Protein AF-A0A401H4V0-F1 (afdb_monomer_lite)

Organism: NCBI:txid139825

Foldseek 3Di:
DPPLDPLVLCLLPDADDLVQWDADPPPPDPQWTAGNPVNLVSLVVSQVVLLVLCCVQPVPDPDPLCVVLVVLNVLLVVLSCCRVPPTDHSVVNRVSSNVNSVSSVVSSVSSCCVVPVVVCVVPPPPPPPDD

Radius of gyration: 18.92 Å; chains: 1; bounding box: 52×33×58 Å

Structure (mmCIF, N/CA/C/O backbone):
data_AF-A0A401H4V0-F1
#
_entry.id   AF-A0A401H4V0-F1
#
loop_
_atom_site.group_PDB
_atom_site.id
_atom_site.type_symbol
_atom_site.label_atom_id
_atom_site.label_alt_id
_atom_site.label_comp_id
_atom_site.label_asym_id
_atom_site.label_entity_id
_atom_site.label_seq_id
_atom_site.pdbx_PDB_ins_code
_atom_site.Cartn_x
_atom_site.Cartn_y
_atom_site.Cartn_z
_atom_site.occupancy
_atom_site.B_iso_or_equiv
_atom_site.auth_seq_id
_atom_site.auth_comp_id
_atom_site.auth_asym_id
_atom_site.auth_atom_id
_atom_site.pdbx_PDB_model_num
ATOM 1 N N . MET A 1 1 ? -23.673 -2.273 13.281 1.00 36.00 1 MET A N 1
ATOM 2 C CA . MET A 1 1 ? -22.945 -3.529 12.994 1.00 36.00 1 MET A CA 1
ATOM 3 C C . MET A 1 1 ? -21.622 -3.147 12.361 1.00 36.00 1 MET A C 1
ATOM 5 O O . MET A 1 1 ? -21.657 -2.503 11.323 1.00 36.00 1 MET A O 1
ATOM 9 N N . ALA A 1 2 ? -20.489 -3.448 13.001 1.00 40.69 2 ALA A N 1
ATOM 10 C CA . ALA A 1 2 ? -19.180 -3.221 12.392 1.00 40.69 2 ALA A CA 1
ATOM 11 C C . ALA A 1 2 ? -19.047 -4.179 11.202 1.00 40.69 2 ALA A C 1
ATOM 13 O O . ALA A 1 2 ? -18.969 -5.393 11.395 1.00 40.69 2 ALA A O 1
ATOM 14 N N . ALA A 1 3 ? -19.140 -3.642 9.986 1.00 50.47 3 ALA A N 1
ATOM 15 C CA . ALA A 1 3 ? -18.846 -4.398 8.782 1.00 50.47 3 ALA A CA 1
ATOM 16 C C . ALA A 1 3 ? -17.369 -4.795 8.854 1.00 50.47 3 ALA A C 1
ATOM 18 O O . ALA A 1 3 ? -16.505 -3.927 8.986 1.00 50.47 3 ALA A O 1
ATOM 19 N N . VAL A 1 4 ? -17.088 -6.098 8.833 1.00 51.97 4 VAL A N 1
ATOM 20 C CA . VAL A 1 4 ? -15.728 -6.585 8.596 1.00 51.97 4 VAL A CA 1
ATOM 21 C C . VAL A 1 4 ? -15.335 -6.028 7.237 1.00 51.97 4 VAL A C 1
ATOM 23 O O . VAL A 1 4 ? -16.033 -6.268 6.255 1.00 51.97 4 VAL A O 1
ATOM 26 N N . LEU A 1 5 ? -14.285 -5.212 7.194 1.00 54.25 5 LEU A N 1
ATOM 27 C CA . LEU A 1 5 ? -13.811 -4.694 5.922 1.00 54.25 5 LEU A CA 1
ATOM 28 C C . LEU A 1 5 ? -13.258 -5.854 5.122 1.00 54.25 5 LEU A C 1
ATOM 30 O O . LEU A 1 5 ? -12.201 -6.384 5.463 1.00 54.25 5 LEU A O 1
ATOM 34 N N . GLU A 1 6 ? -13.933 -6.180 4.031 1.00 54.34 6 GLU A N 1
ATOM 35 C CA . GLU A 1 6 ? -13.273 -6.789 2.892 1.00 54.34 6 GLU A CA 1
ATOM 36 C C . GLU A 1 6 ? -12.331 -5.729 2.310 1.00 54.34 6 GLU A C 1
ATOM 38 O O . GLU A 1 6 ? -12.661 -4.984 1.391 1.00 54.34 6 GLU A O 1
ATOM 43 N N . ALA A 1 7 ? -11.148 -5.589 2.915 1.00 54.78 7 ALA A N 1
ATOM 44 C CA . ALA A 1 7 ? -10.002 -5.188 2.117 1.00 54.78 7 ALA A CA 1
ATOM 45 C C . ALA A 1 7 ? -9.871 -6.244 1.017 1.00 54.78 7 ALA A C 1
ATOM 47 O O . ALA A 1 7 ? -10.156 -7.416 1.281 1.00 54.78 7 ALA A O 1
ATOM 48 N N . ASP A 1 8 ? -9.475 -5.840 -0.189 1.00 62.53 8 ASP A N 1
ATOM 49 C CA . ASP A 1 8 ? -9.250 -6.762 -1.301 1.00 62.53 8 ASP A CA 1
ATOM 50 C C . ASP A 1 8 ? -8.023 -7.623 -0.973 1.00 62.53 8 ASP A C 1
ATOM 52 O O . ASP A 1 8 ? -6.894 -7.367 -1.386 1.00 62.53 8 ASP A O 1
ATOM 56 N N . ALA A 1 9 ? -8.221 -8.576 -0.064 1.00 62.34 9 ALA A N 1
ATOM 57 C CA . ALA A 1 9 ? -7.158 -9.286 0.615 1.00 62.34 9 ALA A CA 1
ATOM 58 C C . ALA A 1 9 ? -6.305 -10.018 -0.417 1.00 62.34 9 ALA A C 1
ATOM 60 O O . ALA A 1 9 ? -5.095 -10.111 -0.254 1.00 62.34 9 ALA A O 1
ATOM 61 N N . MET A 1 10 ? -6.920 -10.458 -1.518 1.00 70.81 10 MET A N 1
ATOM 62 C CA . MET A 1 10 ? -6.232 -11.086 -2.638 1.00 70.81 10 MET A CA 1
ATOM 63 C C . MET A 1 10 ? -5.104 -10.216 -3.198 1.00 70.81 10 MET A C 1
ATOM 65 O O . MET A 1 10 ? -4.023 -10.744 -3.433 1.00 70.81 10 MET A O 1
ATOM 69 N N . VAL A 1 11 ? -5.297 -8.899 -3.316 1.00 76.69 11 VAL A N 1
ATOM 70 C CA . VAL A 1 11 ? -4.254 -7.957 -3.759 1.00 76.69 11 VAL A CA 1
ATOM 71 C C . VAL A 1 11 ? -3.076 -7.910 -2.783 1.00 76.69 11 VAL A C 1
ATOM 73 O O . VAL A 1 11 ? -1.914 -7.858 -3.186 1.00 76.69 11 VAL A O 1
ATOM 76 N N . LEU A 1 12 ? -3.364 -7.941 -1.482 1.00 81.75 12 LEU A N 1
ATOM 77 C CA . LEU A 1 12 ? -2.339 -7.866 -0.437 1.00 81.75 12 LEU A CA 1
ATOM 78 C C . LEU A 1 12 ? -1.586 -9.188 -0.243 1.00 81.75 12 LEU A C 1
ATOM 80 O O . LEU A 1 12 ? -0.465 -9.182 0.260 1.00 81.75 12 LEU A O 1
ATOM 84 N N . TRP A 1 13 ? -2.187 -10.312 -0.637 1.00 86.44 13 TRP A N 1
ATOM 85 C CA . TRP A 1 13 ? -1.566 -11.638 -0.595 1.00 86.44 13 TRP A CA 1
ATOM 86 C C . TRP A 1 13 ? -0.878 -12.031 -1.907 1.00 86.44 13 TRP A C 1
ATOM 88 O O . TRP A 1 13 ? -0.089 -12.982 -1.916 1.00 86.44 13 TRP A O 1
ATOM 98 N N . ASP A 1 14 ? -1.165 -11.333 -3.006 1.00 88.75 14 ASP A N 1
ATOM 99 C CA . ASP A 1 14 ? -0.556 -11.617 -4.297 1.00 88.75 14 ASP A CA 1
ATOM 100 C C . ASP A 1 14 ? 0.911 -11.177 -4.334 1.00 88.75 14 ASP A C 1
ATOM 102 O O . ASP A 1 14 ? 1.269 -10.063 -3.973 1.00 88.75 14 ASP A O 1
ATOM 106 N N . LYS A 1 15 ? 1.801 -12.060 -4.779 1.00 89.62 15 LYS A N 1
ATOM 107 C CA . LYS A 1 15 ? 3.239 -11.776 -4.750 1.00 89.62 15 LYS A CA 1
ATOM 108 C C . LYS A 1 15 ? 3.623 -10.896 -5.927 1.00 89.62 15 LYS A C 1
ATOM 110 O O . LYS A 1 15 ? 3.346 -11.262 -7.064 1.00 89.62 15 LYS A O 1
ATOM 115 N N . ILE A 1 16 ? 4.387 -9.844 -5.651 1.00 91.62 16 ILE A N 1
ATOM 116 C CA . ILE A 1 16 ? 5.002 -9.026 -6.697 1.00 91.62 16 ILE A CA 1
ATOM 117 C C . ILE A 1 16 ? 6.060 -9.849 -7.445 1.00 91.62 16 ILE A C 1
ATOM 119 O O . ILE A 1 16 ? 6.892 -10.528 -6.830 1.00 91.62 16 ILE A O 1
ATOM 123 N N . ARG A 1 17 ? 5.998 -9.840 -8.774 1.00 91.69 17 ARG A N 1
ATOM 124 C CA . ARG A 1 17 ? 6.825 -10.647 -9.679 1.00 91.69 17 ARG A CA 1
ATOM 125 C C . ARG A 1 17 ? 7.864 -9.793 -10.391 1.00 91.69 17 ARG A C 1
ATOM 127 O O . ARG A 1 17 ? 7.697 -8.595 -10.562 1.00 91.69 17 ARG A O 1
ATOM 134 N N . LEU A 1 18 ? 8.922 -10.449 -10.869 1.00 91.00 18 LEU A N 1
ATOM 135 C CA . LEU A 1 18 ? 10.022 -9.790 -11.587 1.00 91.00 18 LEU A CA 1
ATOM 136 C C . LEU A 1 18 ? 9.555 -9.062 -12.855 1.00 91.00 18 LEU A C 1
ATOM 138 O O . LEU A 1 18 ? 10.090 -8.015 -13.186 1.00 91.00 18 LEU A O 1
ATOM 142 N N . TRP A 1 19 ? 8.558 -9.611 -13.552 1.00 91.75 19 TRP A N 1
ATOM 143 C CA . TRP A 1 19 ? 8.004 -9.026 -14.777 1.00 91.75 19 TRP A CA 1
ATOM 144 C C . TRP A 1 19 ? 6.990 -7.905 -14.524 1.00 91.75 19 TRP A C 1
ATOM 146 O O . TRP A 1 19 ? 6.501 -7.332 -15.484 1.00 91.75 19 TRP A O 1
ATOM 156 N N . GLU A 1 20 ? 6.655 -7.602 -13.266 1.00 93.25 20 GLU A N 1
ATOM 157 C CA . GLU A 1 20 ? 5.810 -6.455 -12.894 1.00 93.25 20 GLU A CA 1
ATOM 158 C C . GLU A 1 20 ? 6.656 -5.200 -12.616 1.00 93.25 20 GLU A C 1
ATOM 160 O O . GLU A 1 20 ? 6.180 -4.246 -12.008 1.00 93.25 20 GLU A O 1
ATOM 165 N N . TRP A 1 21 ? 7.923 -5.207 -13.030 1.00 96.31 21 TRP A N 1
ATOM 166 C CA . TRP A 1 21 ? 8.861 -4.094 -12.946 1.00 96.31 21 TRP A CA 1
ATOM 167 C C . TRP A 1 21 ? 9.429 -3.814 -14.336 1.00 96.31 21 TRP A C 1
ATOM 169 O O . TRP A 1 21 ? 9.715 -4.745 -15.093 1.00 96.31 21 TRP A O 1
ATOM 179 N N . GLU A 1 22 ? 9.613 -2.540 -14.657 1.00 94.75 22 GLU A N 1
ATOM 180 C CA . GLU A 1 22 ? 10.122 -2.085 -15.944 1.00 94.75 22 GLU A CA 1
ATOM 181 C C . GLU A 1 22 ? 11.278 -1.102 -15.778 1.00 94.75 22 GLU A C 1
ATOM 183 O O . GLU A 1 22 ? 11.306 -0.287 -14.856 1.00 94.75 22 GLU A O 1
ATOM 188 N N . VAL A 1 23 ? 12.249 -1.196 -16.686 1.00 94.38 23 VAL A N 1
ATOM 189 C CA . VAL A 1 23 ? 13.407 -0.299 -16.725 1.00 94.38 23 VAL A CA 1
ATOM 190 C C . VAL A 1 23 ? 12.953 1.091 -17.158 1.00 94.38 23 VAL A C 1
ATOM 192 O O . VAL A 1 23 ? 12.266 1.238 -18.169 1.00 94.38 23 VAL A O 1
ATOM 195 N N . ASP A 1 24 ? 13.422 2.121 -16.458 1.00 93.56 24 ASP A N 1
ATOM 196 C CA . ASP A 1 24 ? 13.235 3.499 -16.892 1.00 93.56 24 ASP A CA 1
ATOM 197 C C . ASP A 1 24 ? 14.291 3.870 -17.941 1.00 93.56 24 ASP A C 1
ATOM 199 O O . ASP A 1 24 ? 15.439 4.196 -17.634 1.00 93.56 24 ASP A O 1
ATOM 203 N N . SER A 1 25 ? 13.880 3.853 -19.210 1.00 87.44 25 SER A N 1
ATOM 204 C CA . SER A 1 25 ? 14.732 4.245 -20.340 1.00 87.44 25 SER A CA 1
ATOM 205 C C . SER A 1 25 ? 15.184 5.715 -20.319 1.00 87.44 25 SER A C 1
ATOM 207 O O . SER A 1 25 ? 16.119 6.071 -21.037 1.00 87.44 25 SER A O 1
ATOM 209 N N . THR A 1 26 ? 14.550 6.572 -19.512 1.00 88.75 26 THR A N 1
ATOM 210 C CA . THR A 1 26 ? 14.810 8.021 -19.467 1.00 88.75 26 THR A CA 1
ATOM 211 C C . THR A 1 26 ? 15.821 8.424 -18.391 1.00 88.75 26 THR A C 1
ATOM 213 O O . THR A 1 26 ? 16.472 9.462 -18.511 1.00 88.75 26 THR A O 1
ATOM 216 N N . CYS A 1 27 ? 16.013 7.575 -17.380 1.00 83.06 27 CYS A N 1
ATOM 217 C CA . CYS A 1 27 ? 16.867 7.801 -16.211 1.00 83.06 27 CYS A CA 1
ATOM 218 C C . CYS A 1 27 ? 18.378 7.820 -16.535 1.00 83.06 27 CYS A C 1
ATOM 220 O O . CYS A 1 27 ? 19.174 8.404 -15.798 1.00 83.06 27 CYS A O 1
ATOM 222 N N . GLY A 1 28 ? 18.804 7.198 -17.640 1.00 85.31 28 GLY A N 1
ATOM 223 C CA . GLY A 1 28 ? 20.214 7.140 -18.050 1.00 85.31 28 GLY A CA 1
ATOM 224 C C . GLY A 1 28 ? 21.119 6.284 -17.148 1.00 85.31 28 GLY A C 1
ATOM 225 O O . GLY A 1 28 ? 22.295 6.108 -17.468 1.00 85.31 28 GLY A O 1
ATOM 226 N N . VAL A 1 29 ? 20.587 5.720 -16.057 1.00 87.81 29 VAL A N 1
ATOM 227 C CA . VAL A 1 29 ? 21.267 4.753 -15.186 1.00 87.81 29 VAL A CA 1
ATOM 228 C C . VAL A 1 29 ? 20.716 3.351 -15.474 1.00 87.81 29 VAL A C 1
ATOM 230 O O . VAL A 1 29 ? 19.507 3.145 -15.363 1.00 87.81 29 VAL A O 1
ATOM 233 N N . PRO A 1 30 ? 21.574 2.376 -15.827 1.00 87.44 30 PRO A N 1
ATOM 234 C CA . PRO A 1 30 ? 21.147 0.996 -16.033 1.00 87.44 30 PRO A CA 1
ATOM 235 C C . PRO A 1 30 ? 20.492 0.390 -14.787 1.00 87.44 30 PRO A C 1
ATOM 237 O O . PRO A 1 30 ? 20.824 0.755 -13.660 1.00 87.44 30 PRO A O 1
ATOM 240 N N . ASP A 1 31 ? 19.594 -0.572 -15.002 1.00 90.31 31 ASP A N 1
ATOM 241 C CA . ASP A 1 31 ? 18.939 -1.375 -13.958 1.00 90.31 31 ASP A CA 1
ATOM 242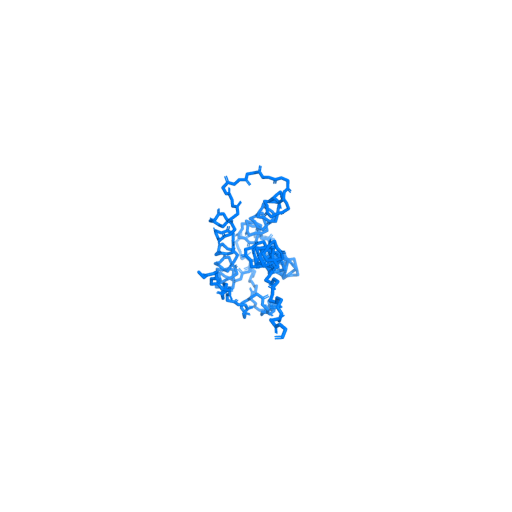 C C . ASP A 1 31 ? 18.093 -0.591 -12.938 1.00 90.31 31 ASP A C 1
ATOM 244 O O . ASP A 1 31 ? 17.670 -1.152 -11.922 1.00 90.31 31 ASP A O 1
ATOM 248 N N . LEU A 1 32 ? 17.807 0.684 -13.210 1.00 95.50 32 LEU A N 1
ATOM 249 C CA . LEU A 1 32 ? 16.848 1.485 -12.461 1.00 95.50 32 LEU A CA 1
ATOM 250 C C . LEU A 1 32 ? 15.546 1.631 -13.238 1.00 95.50 32 LEU A C 1
ATOM 252 O O . LEU A 1 32 ? 15.526 1.745 -14.462 1.00 95.50 32 LEU A O 1
ATOM 256 N N . GLY A 1 33 ? 14.449 1.613 -12.500 1.00 96.19 33 GLY A N 1
ATOM 257 C CA . GLY A 1 33 ? 13.126 1.603 -13.085 1.00 96.19 33 GLY A CA 1
ATOM 258 C C . GLY A 1 33 ? 12.043 1.573 -12.028 1.00 96.19 33 GLY A C 1
ATOM 259 O O . GLY A 1 33 ? 12.307 1.794 -10.843 1.00 96.19 33 GLY A O 1
ATOM 260 N N . PHE A 1 34 ? 10.830 1.278 -12.459 1.00 96.50 34 PHE A N 1
ATOM 261 C CA . PHE A 1 34 ? 9.638 1.397 -11.638 1.00 96.50 34 PHE A CA 1
ATOM 262 C C . PHE A 1 34 ? 8.847 0.102 -11.631 1.00 96.50 34 PHE A C 1
ATOM 264 O O . PHE A 1 34 ? 8.961 -0.749 -12.514 1.00 96.50 34 PHE A O 1
ATOM 271 N N . LEU A 1 35 ? 8.030 -0.052 -10.595 1.00 95.62 35 LEU A N 1
ATOM 272 C CA . LEU A 1 35 ? 6.962 -1.033 -10.644 1.00 95.62 35 LEU A CA 1
ATOM 273 C C . LEU A 1 35 ? 5.984 -0.614 -11.750 1.00 95.62 35 LEU A C 1
ATOM 275 O O . LEU A 1 35 ? 5.681 0.572 -11.868 1.00 95.62 35 LEU A O 1
ATOM 279 N N . MET A 1 36 ? 5.488 -1.573 -12.532 1.00 95.81 36 MET A N 1
ATOM 280 C CA . MET A 1 36 ? 4.485 -1.302 -13.557 1.00 95.81 36 MET A CA 1
ATOM 281 C C . MET A 1 36 ? 3.306 -0.547 -12.949 1.00 95.81 36 MET A C 1
ATOM 283 O O . MET A 1 36 ? 2.819 -0.903 -11.870 1.00 95.81 36 MET A O 1
ATOM 287 N N . GLU A 1 37 ? 2.832 0.465 -13.671 1.00 94.75 37 GLU A N 1
ATOM 288 C CA . GLU A 1 37 ? 1.812 1.391 -13.183 1.00 94.75 37 GLU A CA 1
ATOM 289 C C . GLU A 1 37 ? 0.546 0.659 -12.709 1.00 94.75 37 GLU A C 1
ATOM 291 O O . GLU A 1 37 ? 0.022 0.953 -11.638 1.00 94.75 37 GLU A O 1
ATOM 296 N N . GLU A 1 38 ? 0.103 -0.367 -13.443 1.00 93.75 38 GLU A N 1
ATOM 297 C CA . GLU A 1 38 ? -1.045 -1.200 -13.064 1.00 93.75 38 GLU A CA 1
ATOM 298 C C . GLU A 1 38 ? -0.844 -1.862 -11.693 1.00 93.75 38 GLU A C 1
ATOM 300 O O . GLU A 1 38 ? -1.713 -1.783 -10.821 1.00 93.75 38 GLU A O 1
ATOM 305 N N . LYS A 1 39 ? 0.328 -2.469 -11.465 1.00 93.31 39 LYS A N 1
ATOM 306 C CA . LYS A 1 39 ? 0.631 -3.145 -10.200 1.00 93.31 39 LYS A CA 1
ATOM 307 C C . LYS A 1 39 ? 0.753 -2.151 -9.051 1.00 93.31 39 LYS A C 1
ATOM 309 O O . LYS A 1 39 ? 0.259 -2.422 -7.954 1.00 93.31 39 LYS A O 1
ATOM 314 N N . PHE A 1 40 ? 1.391 -1.009 -9.300 1.00 95.56 40 PHE A N 1
ATOM 315 C CA . PHE A 1 40 ? 1.490 0.072 -8.326 1.00 95.56 40 PHE A CA 1
ATOM 316 C C . PHE A 1 40 ? 0.107 0.602 -7.938 1.00 95.56 40 PHE A C 1
ATOM 318 O O . PHE A 1 40 ? -0.201 0.658 -6.749 1.00 95.56 40 PHE A O 1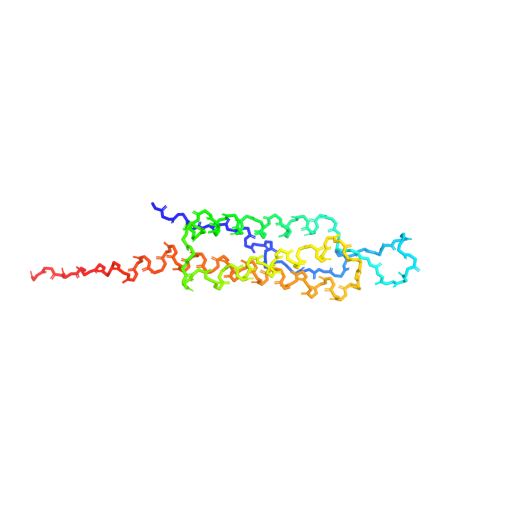
ATOM 325 N N . ASN A 1 41 ? -0.743 0.922 -8.913 1.00 95.38 41 ASN A N 1
ATOM 326 C CA . ASN A 1 41 ? -2.068 1.495 -8.679 1.00 95.38 41 ASN A CA 1
ATOM 327 C C . ASN A 1 41 ? -2.949 0.560 -7.849 1.00 95.38 41 ASN A C 1
ATOM 329 O O . ASN A 1 41 ? -3.547 0.989 -6.865 1.00 95.38 41 ASN A O 1
ATOM 333 N N . VAL A 1 42 ? -2.966 -0.734 -8.178 1.00 94.12 42 VAL A N 1
ATOM 334 C CA . VAL A 1 42 ? -3.726 -1.742 -7.424 1.00 94.12 42 VAL A CA 1
ATOM 335 C C . VAL A 1 42 ? -3.259 -1.820 -5.961 1.00 94.12 42 VAL A C 1
ATOM 337 O O . VAL A 1 42 ? -4.078 -1.876 -5.039 1.00 94.12 42 VAL A O 1
ATOM 340 N N . LEU A 1 43 ? -1.945 -1.765 -5.723 1.00 94.31 43 LEU A N 1
ATOM 341 C CA . LEU A 1 43 ? -1.377 -1.770 -4.376 1.00 94.31 43 LEU A CA 1
ATOM 342 C C . LEU A 1 43 ? -1.676 -0.469 -3.610 1.00 94.31 43 LEU A C 1
ATOM 344 O O . LEU A 1 43 ? -2.055 -0.512 -2.436 1.00 94.31 43 LEU A O 1
ATOM 348 N N . ALA A 1 44 ? -1.534 0.678 -4.275 1.00 96.25 44 ALA A N 1
ATOM 349 C CA . ALA A 1 44 ? -1.795 1.997 -3.713 1.00 96.25 44 ALA A CA 1
ATOM 350 C C . ALA A 1 44 ? -3.273 2.165 -3.345 1.00 96.25 44 ALA A C 1
ATOM 352 O O . ALA A 1 44 ? -3.582 2.618 -2.245 1.00 96.25 44 ALA A O 1
ATOM 353 N N . GLU A 1 45 ? -4.197 1.732 -4.203 1.00 95.38 45 GLU A N 1
ATOM 354 C CA . GLU A 1 45 ? -5.628 1.756 -3.907 1.00 95.38 45 GLU A CA 1
ATOM 355 C C . GLU A 1 45 ? -5.972 0.934 -2.662 1.00 95.38 45 GLU A C 1
ATOM 357 O O . GLU A 1 45 ? -6.704 1.410 -1.788 1.00 95.38 45 GLU A O 1
ATOM 362 N N . ALA A 1 46 ? -5.438 -0.286 -2.551 1.00 94.25 46 ALA A N 1
ATOM 363 C CA . ALA A 1 46 ? -5.667 -1.134 -1.385 1.00 94.25 46 ALA A CA 1
ATOM 364 C C . ALA A 1 46 ? -5.142 -0.473 -0.097 1.00 94.25 46 ALA A C 1
ATOM 366 O O . ALA A 1 46 ? -5.856 -0.420 0.909 1.00 94.25 46 ALA A O 1
ATOM 367 N N . ALA A 1 47 ? -3.930 0.087 -0.143 1.00 95.31 47 ALA A N 1
ATOM 368 C CA . ALA A 1 47 ? -3.321 0.809 0.969 1.00 95.31 47 ALA A CA 1
ATOM 369 C C . ALA A 1 47 ? -4.144 2.042 1.382 1.00 95.31 47 ALA A C 1
ATOM 371 O O . ALA A 1 47 ? -4.522 2.175 2.550 1.00 95.31 47 ALA A O 1
ATOM 372 N N . LEU A 1 48 ? -4.502 2.902 0.425 1.00 95.38 48 LEU A N 1
ATOM 373 C CA . LEU A 1 48 ? -5.271 4.125 0.663 1.00 95.38 48 LEU A CA 1
ATOM 374 C C . LEU A 1 48 ? -6.652 3.833 1.259 1.00 95.38 48 LEU A C 1
ATOM 376 O O . LEU A 1 48 ? -7.075 4.529 2.184 1.00 95.38 48 LEU A O 1
ATOM 380 N N . ARG A 1 49 ? -7.338 2.773 0.807 1.00 94.12 49 ARG A N 1
ATOM 381 C CA . ARG A 1 49 ? -8.625 2.348 1.392 1.00 94.12 49 ARG A CA 1
ATOM 382 C C . ARG A 1 49 ? -8.486 1.988 2.872 1.00 94.12 49 ARG A C 1
ATOM 384 O O . ARG A 1 49 ? -9.340 2.363 3.678 1.00 94.12 49 ARG A O 1
ATOM 391 N N . VAL A 1 50 ? -7.418 1.283 3.250 1.00 93.81 50 VAL A N 1
ATOM 392 C CA . VAL A 1 50 ? -7.161 0.917 4.652 1.00 93.81 50 VAL A CA 1
ATOM 393 C C . VAL A 1 50 ? -6.787 2.147 5.486 1.00 93.81 50 VAL A C 1
ATOM 395 O O . VAL A 1 50 ? -7.300 2.299 6.598 1.00 93.81 50 VAL A O 1
ATOM 398 N N . MET A 1 51 ? -5.957 3.045 4.950 1.00 94.44 51 MET A N 1
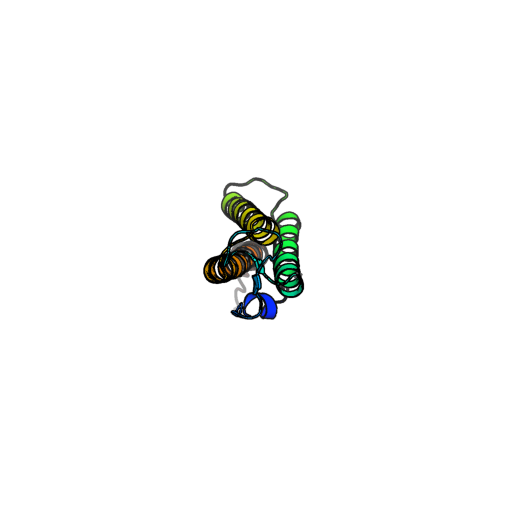ATOM 399 C CA . MET A 1 51 ? -5.570 4.304 5.603 1.00 94.44 51 MET A CA 1
ATOM 400 C C . MET A 1 51 ? -6.779 5.205 5.878 1.00 94.44 51 MET A C 1
ATOM 402 O O . MET A 1 51 ? -6.971 5.665 7.005 1.00 94.44 51 MET A O 1
ATOM 406 N N . ASP A 1 52 ? -7.629 5.414 4.873 1.00 93.31 52 ASP A N 1
ATOM 407 C CA . ASP A 1 52 ? -8.846 6.214 5.006 1.00 93.31 52 ASP A CA 1
ATOM 408 C C . ASP A 1 52 ? -9.821 5.588 6.014 1.00 93.31 52 ASP A C 1
ATOM 410 O O . ASP A 1 52 ? -10.415 6.270 6.853 1.00 93.31 52 ASP A O 1
ATOM 414 N N . ASN A 1 53 ? -9.937 4.262 6.015 1.00 90.56 53 ASN A N 1
ATOM 415 C CA . ASN A 1 53 ? -10.748 3.579 7.006 1.00 90.56 53 ASN A CA 1
ATOM 416 C C . ASN A 1 53 ? -10.200 3.735 8.440 1.00 90.56 53 ASN A C 1
ATOM 418 O O . ASN A 1 53 ? -10.981 3.973 9.364 1.00 90.56 53 ASN A O 1
ATOM 422 N N . PHE A 1 54 ? -8.880 3.671 8.647 1.00 92.50 54 PHE A N 1
ATOM 423 C CA . PHE A 1 54 ? -8.293 4.014 9.946 1.00 92.50 54 PHE A CA 1
ATOM 424 C C . PHE A 1 54 ? -8.668 5.443 10.358 1.00 92.50 54 PHE A C 1
ATOM 426 O O . PHE A 1 54 ? -9.118 5.658 11.486 1.00 92.50 54 PHE A O 1
ATOM 433 N N . ALA A 1 55 ? -8.538 6.413 9.449 1.00 91.00 55 ALA A N 1
ATOM 434 C CA . ALA A 1 55 ? -8.870 7.807 9.729 1.00 91.00 55 ALA A CA 1
ATOM 435 C C . ALA A 1 55 ? -10.348 7.976 10.129 1.00 91.00 55 ALA A C 1
ATOM 437 O O . ALA A 1 55 ? -10.654 8.671 11.101 1.00 91.00 55 ALA A O 1
ATOM 438 N N . ARG A 1 56 ? -11.262 7.282 9.439 1.00 89.56 56 ARG A N 1
ATOM 439 C CA . ARG A 1 56 ? -12.703 7.310 9.727 1.00 89.56 56 ARG A CA 1
ATOM 440 C C . ARG A 1 56 ? -13.070 6.667 11.066 1.00 89.56 56 ARG A C 1
ATOM 442 O O . ARG A 1 56 ? -13.895 7.229 11.785 1.00 89.56 56 ARG A O 1
ATOM 449 N N . GLN A 1 57 ? -12.484 5.515 11.395 1.00 87.44 57 GLN A N 1
ATOM 450 C CA . GLN A 1 57 ? -12.864 4.719 12.572 1.00 87.44 57 GLN A CA 1
ATOM 451 C C . GLN A 1 57 ? -12.122 5.126 13.850 1.00 87.44 57 GLN A C 1
ATOM 453 O O . GLN A 1 57 ? -12.704 5.137 14.931 1.00 87.44 57 GLN A O 1
ATOM 458 N N . LEU A 1 58 ? -10.830 5.440 13.735 1.00 84.50 58 LEU A N 1
ATOM 459 C CA . LEU A 1 58 ? -9.918 5.636 14.868 1.00 84.50 58 LEU A CA 1
ATOM 460 C C . LEU A 1 58 ? -9.234 7.013 14.856 1.00 84.50 58 LEU A C 1
ATOM 462 O O . LEU A 1 58 ? -8.734 7.454 15.887 1.00 84.50 58 LEU A O 1
ATOM 466 N N . GLY A 1 59 ? -9.233 7.722 13.724 1.00 68.38 59 GLY A N 1
ATOM 467 C CA . GLY A 1 59 ? -8.465 8.957 13.527 1.00 68.38 59 GLY A CA 1
ATOM 468 C C . GLY A 1 59 ? -8.987 10.213 14.232 1.00 68.38 59 GLY A C 1
ATOM 469 O O . GLY A 1 59 ? -8.299 11.229 14.225 1.00 68.38 59 GLY A O 1
ATOM 470 N N . ARG A 1 60 ? -10.174 10.184 14.857 1.00 67.81 60 ARG A N 1
ATOM 471 C CA . ARG A 1 60 ? -10.774 11.375 15.498 1.00 67.81 60 ARG A CA 1
ATOM 472 C C . ARG A 1 60 ? -10.212 11.711 16.881 1.00 67.81 60 ARG A C 1
ATOM 474 O O . ARG A 1 60 ? -10.415 12.828 17.346 1.00 67.81 60 ARG A O 1
ATOM 481 N N . ALA A 1 61 ? -9.532 10.778 17.542 1.00 63.50 61 ALA A N 1
ATOM 482 C CA . ALA A 1 61 ? -8.976 10.992 18.873 1.00 63.50 61 ALA A CA 1
ATOM 483 C C . ALA A 1 61 ? -7.503 10.585 18.893 1.00 63.50 61 ALA A C 1
ATOM 485 O O . ALA A 1 61 ? -7.185 9.397 18.875 1.00 63.50 61 ALA A O 1
ATOM 486 N N . THR A 1 62 ? -6.602 11.567 18.961 1.00 63.12 62 THR A N 1
ATOM 487 C CA . THR A 1 62 ? -5.179 11.322 19.214 1.00 63.12 62 THR A CA 1
ATOM 488 C C . THR A 1 62 ? -5.035 10.799 20.639 1.00 63.12 62 THR A C 1
ATOM 490 O O . THR A 1 62 ? -4.9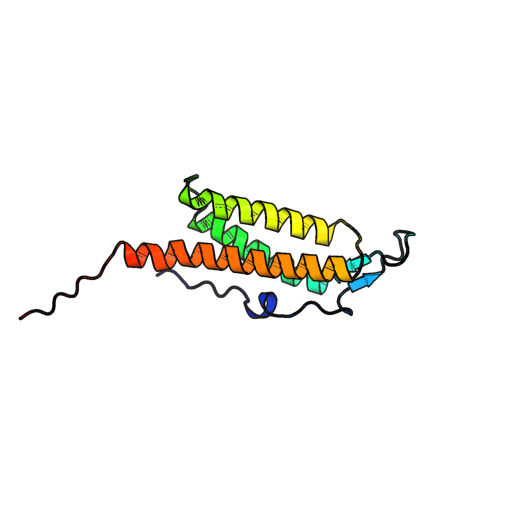87 11.561 21.600 1.00 63.12 62 THR A O 1
ATOM 493 N N . SER A 1 63 ? -5.029 9.479 20.783 1.00 77.56 63 SER A N 1
ATOM 494 C CA . SER A 1 63 ? -4.812 8.796 22.055 1.00 77.56 63 SER A CA 1
ATOM 495 C C . SER A 1 63 ? -3.526 7.980 21.979 1.00 77.56 63 SER A C 1
ATOM 497 O O . SER A 1 63 ? -3.090 7.600 20.892 1.00 77.56 63 SER A O 1
ATOM 499 N N . GLU A 1 64 ? -2.930 7.640 23.124 1.00 82.06 64 GLU A N 1
ATOM 500 C CA . GLU A 1 64 ? -1.790 6.705 23.156 1.00 82.06 64 GLU A CA 1
ATOM 501 C C . GLU A 1 64 ? -2.105 5.396 22.415 1.00 82.06 64 GLU A C 1
ATOM 503 O O . GLU A 1 64 ? -1.235 4.818 21.770 1.00 82.06 64 GLU A O 1
ATOM 508 N N . LYS A 1 65 ? -3.378 4.971 22.432 1.00 81.81 65 LYS A N 1
ATOM 509 C CA . LYS A 1 65 ? -3.845 3.767 21.742 1.00 81.81 65 LYS A CA 1
ATOM 510 C C . LYS A 1 65 ? -3.772 3.887 20.219 1.00 81.81 65 LYS A C 1
ATOM 512 O O . LYS A 1 65 ? -3.621 2.865 19.573 1.00 81.81 65 LYS A O 1
ATOM 517 N N . THR A 1 66 ? -3.873 5.082 19.634 1.00 87.12 66 THR A N 1
ATOM 518 C CA . THR A 1 66 ? -3.906 5.279 18.170 1.00 87.12 66 THR A CA 1
ATOM 519 C C . THR A 1 66 ? -2.548 5.642 17.571 1.00 87.12 66 THR A C 1
ATOM 521 O O . THR A 1 66 ? -2.403 5.586 16.349 1.00 87.12 66 THR A O 1
ATOM 524 N N . LYS A 1 67 ? -1.545 5.979 18.396 1.00 90.56 67 LYS A N 1
ATOM 525 C CA . LYS A 1 67 ? -0.190 6.336 17.937 1.00 90.56 67 LYS A CA 1
ATOM 526 C C . LYS A 1 67 ? 0.461 5.275 17.038 1.00 90.56 67 LYS A C 1
ATOM 528 O O . LYS A 1 67 ? 0.983 5.665 15.995 1.00 90.56 67 LYS A O 1
ATOM 533 N N . PRO A 1 68 ? 0.405 3.963 17.354 1.00 92.06 68 PRO A N 1
ATOM 534 C CA . PRO A 1 68 ? 1.001 2.956 16.476 1.00 92.06 68 PRO A CA 1
ATOM 535 C C . PRO A 1 68 ? 0.366 2.953 15.079 1.00 92.06 68 PRO A C 1
ATOM 537 O O . PRO A 1 68 ? 1.073 2.910 14.079 1.00 92.06 68 PRO A O 1
ATOM 540 N N . GLY A 1 69 ? -0.962 3.094 14.993 1.00 93.25 69 GLY A N 1
ATOM 541 C CA . GLY A 1 69 ? -1.665 3.181 13.711 1.00 93.25 69 GLY A CA 1
ATOM 542 C C . GLY A 1 69 ? -1.320 4.440 12.907 1.00 93.25 69 GLY A C 1
ATOM 543 O O . GLY A 1 69 ? -1.171 4.370 11.690 1.00 93.25 69 GLY A O 1
ATOM 544 N N . GLN A 1 70 ? -1.106 5.577 13.577 1.00 93.12 70 GLN A N 1
ATOM 545 C CA . GLN A 1 70 ? -0.614 6.798 12.924 1.00 93.12 70 GLN A CA 1
ATOM 546 C C . GLN A 1 70 ? 0.803 6.614 12.363 1.00 93.12 70 GLN A C 1
ATOM 548 O O . GLN A 1 70 ? 1.083 7.055 11.250 1.00 93.12 70 GLN A O 1
ATOM 553 N N . GLN A 1 71 ? 1.683 5.928 13.096 1.00 94.50 71 GLN A N 1
ATOM 554 C CA . GLN A 1 71 ? 3.023 5.605 12.607 1.00 94.50 71 GLN A CA 1
ATOM 555 C C . GLN A 1 71 ? 2.971 4.668 11.392 1.00 94.50 71 GLN A C 1
ATOM 557 O O . GLN A 1 71 ? 3.687 4.902 10.421 1.00 94.50 71 GLN A O 1
ATOM 562 N N . LEU A 1 72 ? 2.101 3.651 11.409 1.00 96.06 72 LEU A N 1
ATOM 563 C CA . LEU A 1 72 ? 1.883 2.766 10.258 1.00 96.06 72 LEU A CA 1
ATOM 564 C C . LEU A 1 72 ? 1.431 3.549 9.020 1.00 96.06 72 LEU A C 1
ATOM 566 O O . LEU A 1 72 ? 1.959 3.312 7.940 1.00 96.06 72 LEU A O 1
ATOM 570 N N . ILE A 1 73 ? 0.521 4.517 9.176 1.00 95.69 73 ILE A N 1
ATOM 571 C CA . ILE A 1 73 ? 0.085 5.403 8.085 1.00 95.69 73 ILE A CA 1
ATOM 572 C C . ILE A 1 73 ? 1.248 6.199 7.495 1.00 95.69 73 ILE A C 1
ATOM 574 O O . ILE A 1 73 ? 1.383 6.259 6.276 1.00 95.69 73 ILE A O 1
ATOM 578 N N . LEU A 1 74 ? 2.088 6.796 8.344 1.00 96.31 74 LEU A N 1
ATOM 579 C CA . LEU A 1 74 ? 3.235 7.582 7.888 1.00 96.31 74 LEU A CA 1
ATOM 580 C C . LEU A 1 74 ? 4.226 6.717 7.102 1.00 96.31 74 LEU A C 1
ATOM 582 O O . LEU A 1 74 ? 4.628 7.097 6.006 1.00 96.31 74 LEU A O 1
ATOM 586 N N . MET A 1 75 ? 4.576 5.542 7.633 1.00 97.94 75 MET A N 1
ATOM 587 C CA . MET A 1 75 ? 5.487 4.611 6.958 1.00 97.94 75 MET A CA 1
ATOM 588 C C . MET A 1 75 ? 4.899 4.105 5.639 1.00 97.94 75 MET A C 1
ATOM 590 O O . MET A 1 75 ? 5.608 4.029 4.640 1.00 97.94 75 MET A O 1
ATOM 594 N N . LEU A 1 76 ? 3.602 3.789 5.620 1.00 97.19 76 LEU A N 1
ATOM 595 C CA . LEU A 1 76 ? 2.908 3.320 4.425 1.00 97.19 76 LEU A CA 1
ATOM 596 C C . LEU A 1 76 ? 2.885 4.396 3.332 1.00 97.19 76 LEU A C 1
ATOM 598 O O . LEU A 1 76 ? 3.224 4.092 2.193 1.00 97.19 76 LEU A O 1
ATOM 602 N N . GLY A 1 77 ? 2.578 5.648 3.688 1.00 97.62 77 GLY A N 1
ATOM 603 C CA . GLY A 1 77 ? 2.638 6.785 2.765 1.00 97.62 77 GLY A CA 1
ATOM 604 C C . GLY A 1 77 ? 4.035 6.978 2.176 1.00 97.62 77 GLY A C 1
ATOM 605 O O . GLY A 1 77 ? 4.186 7.003 0.962 1.00 97.62 77 GLY A O 1
ATOM 606 N N . GLN A 1 78 ? 5.071 6.981 3.020 1.00 97.62 78 GLN A N 1
ATOM 607 C CA . GLN A 1 78 ? 6.461 7.088 2.563 1.00 97.62 78 GLN A CA 1
ATOM 608 C C . GLN A 1 78 ? 6.863 5.951 1.615 1.00 97.62 78 GLN A C 1
ATOM 610 O O . GLN A 1 78 ? 7.564 6.182 0.634 1.00 97.62 78 GLN A O 1
ATOM 615 N N . CYS A 1 79 ? 6.431 4.717 1.888 1.00 97.81 79 CYS A N 1
ATOM 616 C CA . CYS A 1 79 ? 6.733 3.588 1.012 1.00 97.81 79 CYS A CA 1
ATOM 617 C C . CYS A 1 79 ? 6.028 3.709 -0.347 1.00 97.81 79 CYS A C 1
ATOM 619 O O . CYS A 1 79 ? 6.637 3.385 -1.365 1.00 97.81 79 CYS A O 1
ATOM 621 N N . LEU A 1 80 ? 4.777 4.184 -0.371 1.00 97.88 80 LEU A N 1
ATOM 622 C CA . LEU A 1 80 ? 4.046 4.452 -1.612 1.00 97.88 80 LEU A CA 1
ATOM 623 C C . LEU A 1 80 ? 4.708 5.573 -2.419 1.00 97.88 80 LEU A C 1
ATOM 625 O O . LEU A 1 80 ? 4.928 5.396 -3.613 1.00 97.88 80 LEU A O 1
ATOM 629 N N . ASP A 1 81 ? 5.091 6.671 -1.765 1.00 97.62 81 ASP A N 1
ATOM 630 C CA . ASP A 1 81 ? 5.801 7.780 -2.408 1.00 97.62 81 ASP A CA 1
ATOM 631 C C . ASP A 1 81 ? 7.123 7.302 -3.019 1.00 97.62 81 ASP A C 1
ATOM 633 O O . ASP A 1 81 ? 7.421 7.600 -4.174 1.00 97.62 81 ASP A O 1
ATOM 637 N N . CYS A 1 82 ? 7.898 6.500 -2.282 1.00 97.00 82 CYS A N 1
ATOM 638 C CA . CYS A 1 82 ? 9.133 5.909 -2.792 1.00 97.00 82 CYS A CA 1
ATOM 639 C C . CYS A 1 82 ? 8.885 5.003 -4.007 1.00 97.00 82 CYS A C 1
ATOM 641 O O . CYS A 1 82 ? 9.615 5.116 -4.986 1.00 97.00 82 CYS A O 1
ATOM 643 N N . LEU A 1 83 ? 7.872 4.127 -3.967 1.00 96.44 83 LEU A N 1
ATOM 644 C CA . LEU A 1 83 ? 7.526 3.257 -5.101 1.00 96.44 83 LEU A CA 1
ATOM 645 C C . LEU A 1 83 ? 7.067 4.036 -6.335 1.00 96.44 83 LEU A C 1
ATOM 647 O O . LEU A 1 83 ? 7.276 3.565 -7.450 1.00 96.44 83 LEU A O 1
ATOM 651 N N . HIS A 1 84 ? 6.433 5.192 -6.135 1.00 96.56 84 HIS A N 1
ATOM 652 C CA . HIS A 1 84 ? 5.895 6.005 -7.219 1.00 96.56 84 HIS A CA 1
ATOM 653 C C . HIS A 1 84 ? 6.940 6.932 -7.846 1.00 96.56 84 HIS A C 1
ATOM 655 O O . HIS A 1 84 ? 6.963 7.113 -9.058 1.00 96.56 84 HIS A O 1
ATOM 661 N N . LEU A 1 85 ? 7.783 7.553 -7.017 1.00 95.19 85 LEU A N 1
ATOM 662 C CA . LEU A 1 85 ? 8.609 8.690 -7.426 1.00 95.19 85 LEU A CA 1
ATOM 663 C C . LEU A 1 85 ? 10.081 8.340 -7.643 1.00 95.19 85 LEU A C 1
ATOM 665 O O . LEU A 1 85 ? 10.774 9.078 -8.341 1.00 95.19 85 LEU A O 1
ATOM 669 N N . LEU A 1 86 ? 10.588 7.269 -7.024 1.00 95.00 86 LEU A N 1
ATOM 670 C CA . LEU A 1 86 ? 12.015 6.954 -7.052 1.00 95.00 86 LEU A CA 1
ATOM 671 C C . LEU A 1 86 ? 12.291 5.737 -7.938 1.00 95.00 86 LEU A C 1
ATOM 673 O O . LEU A 1 86 ? 11.824 4.642 -7.616 1.00 95.00 86 LEU A O 1
ATOM 677 N N . PRO A 1 87 ? 13.098 5.877 -9.006 1.00 95.25 87 PRO A N 1
ATOM 678 C CA . PRO A 1 87 ? 13.527 4.722 -9.769 1.00 95.25 87 PRO A CA 1
ATOM 679 C C . PRO A 1 87 ? 14.463 3.878 -8.900 1.00 95.25 87 PRO A C 1
ATOM 681 O O . PRO A 1 87 ? 15.373 4.384 -8.237 1.00 95.25 87 PRO A O 1
ATOM 684 N N . MET A 1 88 ? 14.238 2.572 -8.883 1.00 96.12 88 MET A N 1
ATOM 685 C CA . MET A 1 88 ? 14.981 1.630 -8.052 1.00 96.12 88 MET A CA 1
ATOM 686 C C . MET A 1 88 ? 15.215 0.320 -8.793 1.00 96.12 88 MET A C 1
ATOM 688 O O . MET A 1 88 ? 14.589 0.045 -9.815 1.00 96.12 88 MET A O 1
ATOM 692 N N . THR A 1 89 ? 16.120 -0.506 -8.275 1.00 96.31 89 THR A N 1
ATOM 693 C CA . THR A 1 89 ? 16.346 -1.831 -8.858 1.00 96.31 89 THR A CA 1
ATOM 694 C C . THR A 1 89 ? 15.125 -2.728 -8.658 1.00 96.31 89 THR A C 1
ATOM 696 O O . THR A 1 89 ? 14.405 -2.593 -7.664 1.00 96.31 89 THR A O 1
ATOM 699 N N . CYS A 1 90 ? 14.930 -3.700 -9.554 1.00 95.62 90 CYS A N 1
ATOM 700 C CA . CYS A 1 90 ? 13.828 -4.667 -9.475 1.00 95.62 90 CYS A CA 1
ATOM 701 C C . CYS A 1 90 ? 13.712 -5.323 -8.082 1.00 95.62 90 CYS A C 1
ATOM 703 O O . CYS A 1 90 ? 12.630 -5.390 -7.499 1.00 95.62 90 CYS A O 1
ATOM 705 N N . THR A 1 91 ? 14.840 -5.724 -7.486 1.00 95.62 91 THR A N 1
ATOM 706 C CA . THR A 1 91 ? 14.870 -6.308 -6.135 1.00 95.62 91 THR A CA 1
ATOM 707 C C . THR A 1 91 ? 14.355 -5.340 -5.069 1.00 95.62 91 THR A C 1
ATOM 709 O O . THR A 1 91 ? 13.572 -5.746 -4.211 1.00 95.62 91 THR A O 1
ATOM 712 N N . HIS A 1 92 ? 14.766 -4.068 -5.111 1.00 96.56 92 HIS A N 1
ATOM 713 C CA . HIS A 1 92 ? 14.297 -3.068 -4.149 1.00 96.56 92 HIS A CA 1
ATOM 714 C C . HIS A 1 92 ? 12.806 -2.776 -4.324 1.00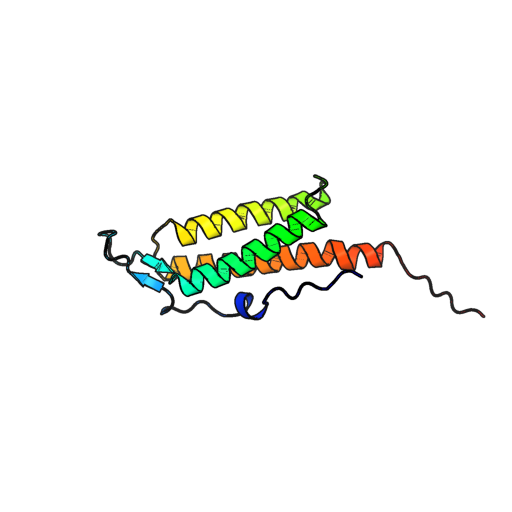 96.56 92 HIS A C 1
ATOM 716 O O . HIS A 1 92 ? 12.097 -2.730 -3.321 1.00 96.56 92 HIS A O 1
ATOM 722 N N . ALA A 1 93 ? 12.316 -2.674 -5.564 1.00 96.25 93 ALA A N 1
ATOM 723 C CA . ALA A 1 93 ? 10.893 -2.481 -5.846 1.00 96.25 93 ALA A CA 1
ATOM 724 C C . ALA A 1 93 ? 10.040 -3.631 -5.290 1.00 96.25 93 ALA A C 1
ATOM 726 O O . ALA A 1 93 ? 9.035 -3.389 -4.624 1.00 96.25 93 ALA A O 1
ATOM 727 N N . ILE A 1 94 ? 10.471 -4.883 -5.481 1.00 95.25 94 ILE A N 1
ATOM 728 C CA . ILE A 1 94 ? 9.768 -6.060 -4.948 1.00 95.25 94 ILE A CA 1
ATOM 729 C C . ILE A 1 94 ? 9.761 -6.053 -3.418 1.00 95.25 94 ILE A C 1
ATOM 731 O O . ILE A 1 94 ? 8.717 -6.285 -2.807 1.00 95.25 94 ILE A O 1
ATOM 735 N N . VAL A 1 95 ? 10.907 -5.788 -2.784 1.00 96.62 95 VAL A N 1
ATOM 736 C CA . VAL A 1 95 ? 11.009 -5.747 -1.316 1.00 96.62 95 VAL A CA 1
ATOM 737 C C . VAL A 1 95 ? 10.137 -4.634 -0.742 1.00 96.62 95 VAL A C 1
ATOM 739 O O . VAL A 1 95 ? 9.403 -4.868 0.219 1.00 96.62 95 VAL A O 1
ATOM 742 N N . LEU A 1 96 ? 10.182 -3.440 -1.334 1.00 97.44 96 LEU A N 1
ATOM 743 C CA . LEU A 1 96 ? 9.409 -2.295 -0.874 1.00 97.44 96 LEU A CA 1
ATOM 744 C C . LEU A 1 96 ? 7.907 -2.503 -1.102 1.00 97.44 96 LEU A C 1
ATOM 746 O O . LEU A 1 96 ? 7.114 -2.246 -0.201 1.00 97.44 96 LEU A O 1
ATOM 750 N N . GLY A 1 97 ? 7.506 -3.054 -2.247 1.00 95.81 97 GLY A N 1
ATOM 751 C CA . GLY A 1 97 ? 6.111 -3.402 -2.509 1.00 95.81 97 GLY A CA 1
ATOM 752 C C . GLY A 1 97 ? 5.580 -4.486 -1.563 1.00 95.81 97 GLY A C 1
ATOM 753 O O . GLY A 1 97 ? 4.497 -4.334 -0.999 1.00 95.81 97 GLY A O 1
ATOM 754 N N . ALA A 1 98 ? 6.369 -5.524 -1.269 1.00 95.06 98 ALA A N 1
ATOM 755 C CA . ALA A 1 98 ? 6.019 -6.506 -0.240 1.00 95.06 98 ALA A CA 1
ATOM 756 C C . ALA A 1 98 ? 5.922 -5.867 1.158 1.00 95.06 98 ALA A C 1
ATOM 758 O O . ALA A 1 98 ? 5.089 -6.258 1.982 1.00 95.06 98 ALA A O 1
ATOM 759 N N . HIS A 1 99 ? 6.750 -4.856 1.438 1.00 96.75 99 HIS A N 1
ATOM 760 C CA . HIS A 1 99 ? 6.662 -4.097 2.678 1.00 96.75 99 HIS A CA 1
ATOM 761 C C . HIS A 1 99 ? 5.360 -3.288 2.766 1.00 96.75 99 HIS A C 1
ATOM 763 O O . HIS A 1 99 ? 4.697 -3.342 3.801 1.00 96.75 99 HIS A O 1
ATOM 769 N N . VAL A 1 100 ? 4.939 -2.634 1.678 1.00 96.81 100 VAL A N 1
ATOM 770 C CA . VAL A 1 100 ? 3.640 -1.943 1.574 1.00 96.81 100 VAL A CA 1
ATOM 771 C C . VAL A 1 100 ? 2.480 -2.908 1.811 1.00 96.81 100 VAL A C 1
ATOM 773 O O . VAL A 1 100 ? 1.588 -2.601 2.605 1.00 96.81 100 VAL A O 1
ATOM 776 N N . GLN A 1 101 ? 2.505 -4.100 1.203 1.00 96.00 101 GLN A N 1
ATOM 777 C CA . GLN A 1 101 ? 1.490 -5.137 1.436 1.00 96.00 101 GLN A CA 1
ATOM 778 C C . GLN A 1 101 ? 1.401 -5.512 2.918 1.00 96.00 101 GLN A C 1
ATOM 780 O O . GLN A 1 101 ? 0.317 -5.512 3.505 1.00 96.00 101 GLN A O 1
ATOM 785 N N . ARG A 1 102 ? 2.553 -5.764 3.552 1.00 96.12 102 ARG A N 1
ATOM 786 C CA . ARG A 1 102 ? 2.631 -6.098 4.978 1.00 96.12 102 ARG A CA 1
ATOM 787 C C . ARG A 1 102 ? 2.095 -4.976 5.866 1.00 96.12 102 ARG A C 1
ATOM 789 O O . ARG A 1 102 ? 1.271 -5.251 6.734 1.00 96.12 102 ARG A O 1
ATOM 796 N N . LEU A 1 103 ? 2.547 -3.738 5.666 1.00 96.88 103 LEU A N 1
ATOM 797 C CA . LEU A 1 103 ? 2.107 -2.584 6.457 1.00 96.88 103 LEU A CA 1
ATOM 798 C C . LEU A 1 103 ? 0.603 -2.337 6.296 1.00 96.88 103 LEU A C 1
ATOM 800 O O . LEU A 1 103 ? -0.080 -2.025 7.270 1.00 96.88 103 LEU A O 1
ATOM 804 N N . THR A 1 104 ? 0.074 -2.538 5.088 1.00 96.62 104 THR A N 1
ATOM 805 C CA . THR A 1 104 ? -1.362 -2.423 4.816 1.00 96.62 104 THR A CA 1
ATOM 806 C C . THR A 1 104 ? -2.158 -3.478 5.587 1.00 96.62 104 THR A C 1
ATOM 808 O O . THR A 1 104 ? -3.145 -3.143 6.242 1.00 96.62 104 THR A O 1
ATOM 811 N N . LEU A 1 105 ? -1.718 -4.741 5.570 1.00 95.06 105 LEU A N 1
ATOM 812 C CA . LEU A 1 105 ? -2.341 -5.820 6.348 1.00 95.06 105 LEU A CA 1
ATOM 813 C C . LEU A 1 105 ? -2.258 -5.568 7.858 1.00 95.06 105 LEU A C 1
ATOM 815 O O . LEU A 1 105 ? -3.220 -5.831 8.580 1.00 95.06 105 LEU A O 1
ATOM 819 N N . GLU A 1 106 ? -1.133 -5.039 8.336 1.00 95.75 106 GLU A N 1
ATOM 820 C CA . GLU A 1 106 ? -0.934 -4.696 9.743 1.00 95.75 106 GLU A CA 1
ATOM 821 C C . GLU A 1 106 ? -1.884 -3.577 10.186 1.00 95.75 106 GLU A C 1
ATOM 823 O O . GLU A 1 106 ? -2.571 -3.718 11.199 1.00 95.75 106 GLU A O 1
ATOM 828 N N . LEU A 1 107 ? -2.013 -2.510 9.391 1.00 94.94 107 LEU A N 1
ATOM 829 C CA . LEU A 1 107 ? -2.953 -1.422 9.658 1.00 94.94 107 LEU A CA 1
ATOM 830 C C . LEU A 1 107 ? -4.412 -1.895 9.583 1.00 94.94 107 LEU 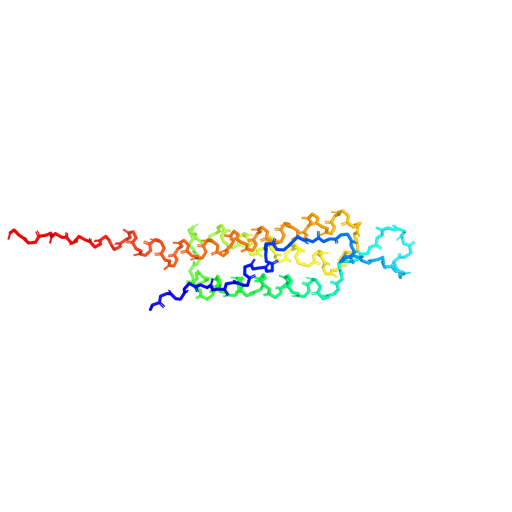A C 1
ATOM 832 O O . LEU A 1 107 ? -5.232 -1.518 10.421 1.00 94.94 107 LEU A O 1
ATOM 836 N N . TRP A 1 108 ? -4.747 -2.761 8.626 1.00 93.31 108 TRP A N 1
ATOM 837 C CA . TRP A 1 108 ? -6.079 -3.361 8.528 1.00 93.31 108 TRP A CA 1
ATOM 838 C C . TRP A 1 108 ? -6.402 -4.220 9.758 1.00 93.31 108 TRP A C 1
ATOM 840 O O . TRP A 1 108 ? -7.464 -4.067 10.368 1.00 93.31 108 TRP A O 1
ATOM 850 N N . GLY A 1 109 ? -5.459 -5.067 10.180 1.00 92.19 109 GLY A N 1
ATOM 851 C CA . GLY A 1 109 ? -5.558 -5.852 11.408 1.00 92.19 109 GLY A CA 1
ATOM 852 C C . GLY A 1 109 ? -5.716 -4.970 12.647 1.00 92.19 109 GLY A C 1
ATOM 853 O O . GLY A 1 109 ? -6.560 -5.252 13.497 1.00 92.19 109 GLY A O 1
ATOM 854 N N . PHE A 1 110 ? -4.982 -3.859 12.712 1.00 92.56 110 PHE A N 1
ATOM 855 C CA . PHE A 1 110 ? -5.087 -2.871 13.781 1.00 92.56 110 PHE A CA 1
ATOM 856 C C . PHE A 1 110 ? -6.494 -2.266 13.871 1.00 92.56 110 PHE A C 1
ATOM 858 O O . PHE A 1 110 ? -7.085 -2.223 14.954 1.00 92.56 110 PHE A O 1
ATOM 865 N N . VAL A 1 111 ? -7.071 -1.842 12.739 1.00 90.88 111 VAL A N 1
ATOM 866 C CA . VAL A 1 111 ? -8.441 -1.311 12.726 1.00 90.88 111 VAL A CA 1
ATOM 867 C C . VAL A 1 111 ? -9.441 -2.374 13.172 1.00 90.88 111 VAL A C 1
ATOM 869 O O . VAL A 1 111 ? -10.287 -2.094 14.023 1.00 90.88 111 VAL A O 1
ATOM 872 N N . ASN A 1 112 ? -9.330 -3.602 12.664 1.00 89.94 112 ASN A N 1
ATOM 873 C CA . ASN A 1 112 ? -10.216 -4.701 13.056 1.00 89.94 112 ASN A CA 1
ATOM 874 C C . ASN A 1 112 ? -10.104 -5.034 14.550 1.00 89.94 112 ASN A C 1
ATOM 876 O O . ASN A 1 112 ? -11.118 -5.259 15.215 1.00 89.94 112 ASN A O 1
ATOM 880 N N . TYR A 1 113 ? -8.892 -5.020 15.104 1.00 89.75 113 TYR A N 1
ATOM 881 C CA . TYR A 1 113 ? -8.669 -5.267 16.522 1.00 89.75 113 TYR A CA 1
ATOM 882 C C . TYR A 1 113 ? -9.432 -4.262 17.394 1.00 89.75 113 TYR A C 1
ATOM 884 O O . TYR A 1 113 ? -10.209 -4.662 18.262 1.00 89.75 113 TYR A O 1
ATOM 892 N N . TYR A 1 114 ? -9.297 -2.961 17.133 1.00 88.00 114 TYR A N 1
ATOM 893 C CA . TYR A 1 114 ? -9.955 -1.946 17.962 1.00 88.00 114 TYR A CA 1
ATOM 894 C C . TYR A 1 114 ? -11.458 -1.809 17.703 1.00 88.00 114 TYR A C 1
ATOM 896 O O . TYR A 1 114 ? -12.218 -1.581 18.642 1.00 88.00 114 TYR A O 1
ATOM 904 N N . THR A 1 115 ? -11.908 -1.968 16.460 1.00 86.69 115 THR A N 1
ATOM 905 C CA . THR A 1 115 ? -13.327 -1.776 16.111 1.00 86.69 115 THR A CA 1
ATOM 906 C C . THR A 1 115 ? -14.194 -2.999 16.402 1.00 86.69 115 THR A C 1
ATOM 908 O O . THR A 1 115 ? -15.383 -2.851 16.681 1.00 86.69 115 THR A O 1
ATOM 911 N N . VAL A 1 116 ? -13.621 -4.208 16.364 1.00 85.25 116 VAL A N 1
ATOM 912 C CA . VAL A 1 116 ? -14.367 -5.458 16.564 1.00 85.25 116 VAL A CA 1
ATOM 913 C C . VAL A 1 116 ? -13.972 -6.147 17.864 1.00 85.25 116 VAL A C 1
ATOM 915 O O . VAL A 1 116 ? -14.851 -6.514 18.641 1.00 85.25 116 VAL A O 1
ATOM 918 N N . ILE A 1 117 ? -12.677 -6.359 18.108 1.00 84.19 117 ILE A N 1
ATOM 919 C CA . ILE A 1 117 ? -12.220 -7.215 19.214 1.00 84.19 117 ILE A CA 1
ATOM 920 C C . ILE A 1 117 ? -12.312 -6.479 20.549 1.00 84.19 117 ILE A C 1
ATOM 922 O O . ILE A 1 117 ? -12.965 -6.978 21.462 1.00 84.19 117 ILE A O 1
ATOM 926 N N . VAL A 1 118 ? -11.727 -5.284 20.660 1.00 84.75 118 VAL A N 1
ATOM 927 C CA . VAL A 1 118 ? -11.761 -4.495 21.906 1.00 84.75 118 VAL A CA 1
ATOM 928 C C . VAL A 1 118 ? -13.200 -4.200 22.324 1.00 84.75 118 VAL A C 1
ATOM 930 O O . VAL A 1 118 ? -13.566 -4.475 23.463 1.00 84.75 118 VAL A O 1
ATOM 933 N N . GLY A 1 119 ? -14.050 -3.767 21.387 1.00 76.44 119 GLY A N 1
ATOM 934 C CA . GLY A 1 119 ? -15.468 -3.533 21.671 1.00 76.44 119 GLY A CA 1
ATOM 935 C C . GLY A 1 119 ? -16.211 -4.772 22.196 1.00 76.44 119 GLY A C 1
ATOM 936 O O . GLY A 1 119 ? -17.095 -4.645 23.040 1.00 76.44 119 GLY A O 1
ATOM 937 N N . ARG A 1 120 ? -15.841 -5.983 21.753 1.00 78.62 120 ARG A N 1
ATOM 938 C CA . ARG A 1 120 ? -16.406 -7.244 22.275 1.00 78.62 120 ARG A CA 1
ATOM 939 C C . ARG A 1 120 ? -15.849 -7.629 23.644 1.00 78.62 120 ARG A C 1
ATOM 941 O O . ARG A 1 120 ? -16.574 -8.215 24.437 1.00 78.62 120 ARG A O 1
ATOM 948 N N . LEU A 1 121 ? -14.579 -7.334 23.915 1.00 79.50 121 LEU A N 1
ATOM 949 C CA . LEU A 1 121 ? -13.944 -7.630 25.202 1.00 79.50 121 LEU A CA 1
ATOM 950 C C . LEU A 1 121 ? -14.456 -6.710 26.317 1.00 79.50 121 LEU A C 1
ATOM 952 O O . LEU A 1 121 ? -14.634 -7.163 27.444 1.00 79.50 121 LEU A O 1
ATOM 956 N N . GLU A 1 122 ? -14.724 -5.442 26.001 1.00 77.19 122 GLU A N 1
ATOM 957 C CA . GLU A 1 122 ? -15.259 -4.456 26.951 1.00 77.19 122 GLU A CA 1
ATOM 958 C C . GLU A 1 122 ? -16.762 -4.647 27.232 1.00 77.19 122 GLU A C 1
ATOM 960 O O . GLU A 1 122 ? -17.254 -4.209 28.271 1.00 77.19 122 GLU A O 1
ATOM 965 N N . MET A 1 123 ? -17.487 -5.366 26.365 1.00 61.78 123 MET A N 1
ATOM 966 C CA . MET A 1 123 ? -18.841 -5.867 26.629 1.00 61.78 123 MET A CA 1
ATOM 967 C C . MET A 1 123 ? -18.836 -7.392 26.812 1.00 61.78 123 MET A C 1
ATOM 969 O O . MET A 1 123 ? -19.324 -8.114 25.935 1.00 61.78 123 MET A O 1
ATOM 973 N N . PRO A 1 124 ? -18.328 -7.926 27.941 1.00 57.97 124 PRO A N 1
ATOM 974 C CA . PRO A 1 124 ? -18.461 -9.343 28.214 1.00 57.97 124 PRO A CA 1
ATOM 975 C C . PRO A 1 124 ? -19.951 -9.626 28.391 1.00 57.97 124 PRO A C 1
ATOM 977 O O . PRO A 1 124 ? -20.554 -9.276 29.406 1.00 57.97 124 PRO A O 1
ATOM 980 N N . THR A 1 125 ? -20.582 -10.241 27.392 1.00 60.50 125 THR A N 1
ATOM 981 C CA . THR A 1 125 ? -21.928 -10.782 27.551 1.00 60.50 125 THR A CA 1
ATOM 982 C C . THR A 1 125 ? -21.858 -11.891 28.593 1.00 60.50 125 THR A C 1
ATOM 984 O O . THR A 1 125 ? -21.636 -13.057 28.265 1.00 60.50 125 THR A O 1
ATOM 987 N N . LEU A 1 126 ? -22.045 -11.522 29.860 1.00 57.09 126 LEU A N 1
ATOM 988 C CA . LEU A 1 126 ? -22.423 -12.411 30.946 1.00 57.09 126 LEU A CA 1
ATOM 989 C C . LEU A 1 126 ? -23.802 -12.982 30.598 1.00 57.09 126 LEU A C 1
ATOM 991 O O . LEU A 1 126 ? -24.828 -12.542 31.110 1.00 57.09 126 LEU A O 1
ATOM 995 N N . ARG A 1 127 ? -23.853 -13.983 29.713 1.00 54.28 127 ARG A N 1
ATOM 996 C CA . ARG A 1 127 ? -24.986 -14.909 29.688 1.00 54.28 127 ARG A CA 1
ATOM 997 C C . ARG A 1 127 ? -24.858 -15.794 30.920 1.00 54.28 127 ARG A C 1
ATOM 999 O O . ARG A 1 127 ? -24.372 -16.919 30.851 1.00 54.28 127 ARG A O 1
ATOM 1006 N N . ARG A 1 128 ? -25.272 -15.254 32.066 1.00 51.91 128 ARG A N 1
ATOM 1007 C CA . ARG A 1 128 ? -25.600 -16.057 33.239 1.00 51.91 128 ARG A CA 1
ATOM 1008 C C . ARG A 1 128 ? -26.784 -16.928 32.820 1.00 51.91 128 ARG A C 1
ATOM 1010 O O . ARG A 1 128 ? -27.833 -16.407 32.449 1.00 51.91 128 ARG A O 1
ATOM 1017 N N . LYS A 1 129 ? -26.566 -18.240 32.759 1.00 46.69 129 LYS A N 1
ATOM 1018 C CA . LYS A 1 129 ? -27.638 -19.223 32.575 1.00 46.69 129 LYS A CA 1
ATOM 1019 C C . LYS A 1 129 ? -28.624 -19.013 33.742 1.00 46.69 129 LYS A C 1
ATOM 1021 O O . LYS A 1 129 ? -28.135 -18.970 34.870 1.00 46.69 129 LYS A O 1
ATOM 1026 N N . PRO A 1 130 ? -29.928 -18.785 33.508 1.00 59.00 130 PRO A N 1
ATOM 1027 C CA . PRO A 1 130 ? -30.897 -18.827 34.595 1.00 59.00 130 PRO A CA 1
ATOM 1028 C C . PRO A 1 130 ? -30.991 -20.271 35.101 1.00 59.00 130 PRO A C 1
ATOM 1030 O O . PRO A 1 130 ? -30.897 -21.202 34.293 1.00 59.00 130 PRO A O 1
ATOM 1033 N N . ASP A 1 131 ? -31.071 -20.390 36.425 1.00 58.16 131 ASP A N 1
ATOM 1034 C CA . ASP A 1 131 ? -31.078 -21.630 37.211 1.00 58.16 131 ASP A CA 1
ATOM 1035 C C . ASP A 1 131 ? -32.170 -22.627 36.786 1.00 58.16 131 ASP A C 1
ATOM 1037 O O . ASP A 1 131 ? -33.276 -22.179 36.397 1.00 58.16 131 ASP A O 1
#

pLDDT: mean 85.94, std 14.67, range [36.0, 97.94]

Sequence (131 aa):
MAAVLEADAMVLWDKIRLWEWEVDSTCGVPDLGFLMEEKFNVLAEAALRVMDNFARQLGRATSEKTKPGQQLILMLGQCLDCLHLLPMTCTHAIVLGAHVQRLTLELWGFVNYYTVIVGRLEMPTLRRKPD

Secondary structure (DSSP, 8-state):
--------HHHHHSPP-GGGEEE-TTS-STT-EEE-HHHHHHHHHHHHHHHHHHHHHTTTS--TTTHHHHHHHHHHHHHHHHHHHS-B-HHHHHHHHHHHHHHHHHHHHHHHIIIIIIHHHHS--------